Protein AF-A0A5S4H6B5-F1 (afdb_monomer_lite)

pLDDT: mean 72.23, std 18.16, range [42.28, 93.25]

Sequence (179 aa):
MDLKDSEAVQGDQRGVAVPMTSQLRGGPACQEFVREIKDLYIGCGSPPSSSVNKIAPRLGEIYPLAHGRSTLPTSVSRSMLSQVVNGERLPSAHMLTVIVLSLERCGRENESLSPDQGPQDLAHWQRLLRRAKAEAASPARQRPAPDPQAQSATSDTVPADWDQTAASRGSTPPDSTAP

Structure (mmCIF, N/CA/C/O backbone):
data_AF-A0A5S4H6B5-F1
#
_entry.id   AF-A0A5S4H6B5-F1
#
loop_
_atom_site.group_PDB
_atom_site.id
_atom_site.type_symbol
_atom_site.label_atom_id
_atom_site.label_alt_id
_atom_site.label_comp_id
_atom_site.label_asym_id
_atom_site.label_entity_id
_atom_site.label_seq_id
_atom_site.pdbx_PDB_ins_code
_atom_site.Cartn_x
_atom_site.Cartn_y
_atom_site.Cartn_z
_atom_site.occupancy
_atom_site.B_iso_or_equiv
_atom_site.auth_seq_id
_atom_site.auth_comp_id
_atom_site.auth_asym_id
_atom_site.auth_atom_id
_atom_site.pdbx_PDB_model_num
ATOM 1 N N . MET A 1 1 ? 61.227 0.182 41.935 1.00 54.47 1 MET A N 1
ATOM 2 C CA . MET A 1 1 ? 61.573 -0.748 40.843 1.00 54.47 1 MET A CA 1
ATOM 3 C C . MET A 1 1 ? 60.556 -1.869 40.861 1.00 54.47 1 MET A C 1
ATOM 5 O O . MET A 1 1 ? 60.036 -2.154 41.931 1.00 54.47 1 MET A O 1
ATOM 9 N N . ASP A 1 2 ? 60.291 -2.401 39.673 1.00 51.69 2 ASP A N 1
ATOM 10 C CA . ASP A 1 2 ? 59.322 -3.436 39.297 1.00 51.69 2 ASP A CA 1
ATOM 11 C C . ASP A 1 2 ? 57.943 -2.973 38.809 1.00 51.69 2 ASP A C 1
ATOM 13 O O . ASP A 1 2 ? 56.970 -2.793 39.540 1.00 51.69 2 ASP A O 1
ATOM 17 N N . LEU A 1 3 ? 57.964 -2.793 37.485 1.00 57.31 3 LEU A N 1
ATOM 18 C CA . LEU A 1 3 ? 56.886 -2.812 36.516 1.00 57.31 3 LEU A CA 1
ATOM 19 C C . LEU A 1 3 ? 56.010 -4.057 36.686 1.00 57.31 3 LEU A C 1
ATOM 21 O O . LEU A 1 3 ? 56.515 -5.168 36.863 1.00 57.31 3 LEU A O 1
ATOM 25 N N . LYS A 1 4 ? 54.707 -3.895 36.457 1.00 55.09 4 LYS A N 1
ATOM 26 C CA . LYS A 1 4 ? 53.935 -4.966 35.831 1.00 55.09 4 LYS A CA 1
ATOM 27 C C . LYS A 1 4 ? 52.834 -4.391 34.952 1.00 55.09 4 LYS A C 1
ATOM 29 O O . LYS A 1 4 ? 51.789 -3.957 35.430 1.00 55.09 4 LYS A O 1
ATOM 34 N N . ASP A 1 5 ? 53.149 -4.375 33.664 1.00 52.56 5 ASP A N 1
ATOM 35 C CA . ASP A 1 5 ? 52.254 -4.271 32.522 1.00 52.56 5 ASP A CA 1
ATOM 36 C C . ASP A 1 5 ? 50.920 -4.996 32.745 1.00 52.56 5 ASP A C 1
ATOM 38 O O . ASP A 1 5 ? 50.874 -6.193 33.031 1.00 52.56 5 ASP A O 1
ATOM 42 N N . SER A 1 6 ? 49.825 -4.259 32.570 1.00 62.88 6 SER A N 1
ATOM 43 C CA . SER A 1 6 ? 48.499 -4.811 32.291 1.00 62.88 6 SER A CA 1
ATOM 44 C C . SER A 1 6 ? 48.095 -4.345 30.901 1.00 62.88 6 SER A C 1
ATOM 46 O O . SER A 1 6 ? 47.354 -3.378 30.732 1.00 62.88 6 SER A O 1
ATOM 48 N N . GLU A 1 7 ? 48.659 -5.024 29.907 1.00 51.34 7 GLU A N 1
ATOM 49 C CA . GLU A 1 7 ? 48.158 -5.020 28.540 1.00 51.34 7 GLU A CA 1
ATOM 50 C C . GLU A 1 7 ? 46.965 -5.973 28.380 1.00 51.34 7 GLU A C 1
ATOM 52 O O . GLU A 1 7 ? 46.825 -6.969 29.089 1.00 51.34 7 GLU A O 1
ATOM 57 N N . ALA A 1 8 ? 46.185 -5.668 27.341 1.00 51.16 8 ALA A N 1
ATOM 58 C CA . ALA A 1 8 ? 45.233 -6.519 26.636 1.00 51.16 8 ALA A CA 1
ATOM 59 C C . ALA A 1 8 ? 43.855 -6.747 27.280 1.00 51.16 8 ALA A C 1
ATOM 61 O O . ALA A 1 8 ? 43.622 -7.729 27.971 1.00 51.16 8 ALA A O 1
ATOM 62 N N . VAL A 1 9 ? 42.879 -5.943 26.842 1.00 50.47 9 VAL A N 1
ATOM 63 C CA . VAL A 1 9 ? 41.747 -6.482 26.064 1.00 50.47 9 VAL A CA 1
ATOM 64 C C . VAL A 1 9 ? 41.449 -5.497 24.935 1.00 50.47 9 VAL A C 1
ATOM 66 O O . VAL A 1 9 ? 40.750 -4.498 25.095 1.00 50.47 9 VAL A O 1
ATOM 69 N N . GLN A 1 10 ? 42.020 -5.792 23.771 1.00 48.25 10 GLN A N 1
ATOM 70 C CA . GLN A 1 10 ? 41.640 -5.190 22.505 1.00 48.25 10 GLN A CA 1
ATOM 71 C C . GLN A 1 10 ? 40.318 -5.831 22.084 1.00 48.25 10 GLN A C 1
ATOM 73 O O . GLN A 1 10 ? 40.278 -6.956 21.590 1.00 48.25 10 GLN A O 1
ATOM 78 N N . GLY A 1 11 ? 39.218 -5.135 22.368 1.00 48.62 11 GLY A N 1
ATOM 79 C CA . GLY A 1 11 ? 37.898 -5.504 21.880 1.00 48.62 11 GLY A CA 1
ATOM 80 C C . GLY A 1 11 ? 37.870 -5.367 20.364 1.00 48.62 11 GLY A C 1
ATOM 81 O O . GLY A 1 11 ? 37.741 -4.262 19.841 1.00 48.62 11 GLY A O 1
ATOM 82 N N . ASP A 1 12 ? 38.011 -6.500 19.681 1.00 46.81 12 ASP A N 1
ATOM 83 C CA . ASP A 1 12 ? 37.742 -6.693 18.260 1.00 46.81 12 ASP A CA 1
ATOM 84 C C . ASP A 1 12 ? 36.274 -6.330 17.982 1.00 46.81 12 ASP A C 1
ATOM 86 O O . ASP A 1 12 ? 35.374 -7.168 17.981 1.00 46.81 12 ASP A O 1
ATOM 90 N N . GLN A 1 13 ? 36.002 -5.039 17.786 1.00 48.69 13 GLN A N 1
ATOM 91 C CA . GLN A 1 13 ? 34.762 -4.588 17.175 1.00 48.69 13 GLN A CA 1
ATOM 92 C C . GLN A 1 13 ? 34.879 -4.830 15.675 1.00 48.69 13 GLN A C 1
ATOM 94 O O . GLN A 1 13 ? 35.041 -3.908 14.875 1.00 48.69 13 GLN A O 1
ATOM 99 N N . ARG A 1 14 ? 34.774 -6.107 15.294 1.00 46.38 14 ARG A N 1
ATOM 100 C CA . ARG A 1 14 ? 34.300 -6.510 13.976 1.00 46.38 14 ARG A CA 1
ATOM 101 C C . ARG A 1 14 ? 32.923 -5.890 13.781 1.00 46.38 14 ARG A C 1
ATOM 103 O O . ARG A 1 14 ? 31.894 -6.474 14.113 1.00 46.38 14 ARG A O 1
ATOM 110 N N . GLY A 1 15 ? 32.927 -4.673 13.247 1.00 44.28 15 GLY A N 1
ATOM 111 C CA . GLY A 1 15 ? 31.781 -4.071 12.601 1.00 44.28 15 GLY A CA 1
ATOM 112 C C . GLY A 1 15 ? 31.338 -5.025 11.505 1.00 44.28 15 GLY A C 1
ATOM 113 O O . GLY A 1 15 ? 31.879 -5.022 10.402 1.00 44.28 15 GLY A O 1
ATOM 114 N N . VAL A 1 16 ? 30.378 -5.884 11.835 1.00 49.88 16 VAL A N 1
ATOM 115 C CA . VAL A 1 16 ? 29.526 -6.543 10.858 1.00 49.88 16 VAL A CA 1
ATOM 116 C C . VAL A 1 16 ? 28.906 -5.419 10.048 1.00 49.88 16 VAL A C 1
ATOM 118 O O . VAL A 1 16 ? 28.003 -4.723 10.509 1.00 49.88 16 VAL A O 1
ATOM 121 N N . ALA A 1 17 ? 29.465 -5.197 8.861 1.00 45.38 17 ALA A N 1
ATOM 122 C CA . ALA A 1 17 ? 28.869 -4.370 7.839 1.00 45.38 17 ALA A CA 1
ATOM 123 C C . ALA A 1 17 ? 27.497 -4.976 7.541 1.00 45.38 17 ALA A C 1
ATOM 125 O O . ALA A 1 17 ? 27.366 -5.933 6.781 1.00 45.38 17 ALA A O 1
ATOM 126 N N . VAL A 1 18 ? 26.469 -4.455 8.205 1.00 49.88 18 VAL A N 1
ATOM 127 C CA . VAL A 1 18 ? 25.091 -4.673 7.796 1.00 49.88 18 VAL A CA 1
ATOM 128 C C . VAL A 1 18 ? 25.017 -4.088 6.387 1.00 49.88 18 VAL A C 1
ATOM 130 O O . VAL A 1 18 ? 25.316 -2.899 6.239 1.00 49.88 18 VAL A O 1
ATOM 133 N N . PRO A 1 19 ? 24.676 -4.861 5.340 1.00 46.31 19 PRO A N 1
ATOM 134 C CA . PRO A 1 19 ? 24.436 -4.291 4.025 1.00 46.31 19 PRO A CA 1
ATOM 135 C C . PRO A 1 19 ? 23.191 -3.404 4.124 1.00 46.31 19 PRO A C 1
ATOM 137 O O . PRO A 1 19 ? 22.052 -3.847 3.977 1.00 46.31 19 PRO A O 1
ATOM 140 N N . MET A 1 20 ? 23.415 -2.134 4.454 1.00 43.97 20 MET A N 1
ATOM 141 C CA . MET A 1 20 ? 22.405 -1.096 4.442 1.00 43.97 20 MET A CA 1
ATOM 142 C C . MET A 1 20 ? 22.005 -0.869 2.989 1.00 43.97 20 MET A C 1
ATOM 144 O O . MET A 1 20 ? 22.831 -0.543 2.139 1.00 43.97 20 MET A O 1
ATOM 148 N N . THR A 1 21 ? 20.709 -1.019 2.735 1.00 48.53 21 THR A N 1
ATOM 149 C CA . THR A 1 21 ? 20.019 -0.705 1.480 1.00 48.53 21 THR A CA 1
ATOM 150 C C . THR A 1 21 ? 20.253 -1.691 0.332 1.00 48.53 21 THR A C 1
ATOM 152 O O . THR A 1 21 ? 20.680 -1.344 -0.766 1.00 48.53 21 THR A O 1
ATOM 155 N N . SER A 1 22 ? 19.771 -2.925 0.520 1.00 43.69 22 SER A N 1
ATOM 156 C CA . SER A 1 22 ? 19.024 -3.550 -0.579 1.00 43.69 22 SER A CA 1
ATOM 157 C C . SER A 1 22 ? 17.792 -2.685 -0.843 1.00 43.69 22 SER A C 1
ATOM 159 O O . SER A 1 22 ? 16.704 -2.977 -0.354 1.00 43.69 22 SER A O 1
ATOM 161 N N . GLN A 1 23 ? 17.959 -1.588 -1.593 1.00 51.00 23 GLN A N 1
ATOM 162 C CA . GLN A 1 23 ? 16.834 -1.084 -2.368 1.00 51.00 23 GLN A CA 1
ATOM 163 C C . GLN A 1 23 ? 16.270 -2.301 -3.096 1.00 51.00 23 GLN A C 1
ATOM 165 O O . GLN A 1 23 ? 17.049 -3.120 -3.600 1.00 51.00 23 GLN A O 1
ATOM 170 N N . LEU A 1 24 ? 14.947 -2.447 -3.152 1.00 55.00 24 LEU A N 1
ATOM 171 C CA . LEU A 1 24 ? 14.357 -3.271 -4.192 1.00 55.00 24 LEU A CA 1
ATOM 172 C C . LEU A 1 24 ? 14.854 -2.651 -5.499 1.00 55.00 24 LEU A C 1
ATOM 174 O O . LEU A 1 24 ? 14.238 -1.742 -6.047 1.00 55.00 24 LEU A O 1
ATOM 178 N N . ARG A 1 25 ? 15.999 -3.129 -6.001 1.00 55.44 25 ARG A N 1
ATOM 179 C CA . ARG A 1 25 ? 16.487 -2.933 -7.363 1.00 55.44 25 ARG A CA 1
ATOM 180 C C . ARG A 1 25 ? 15.576 -3.793 -8.228 1.00 55.44 25 ARG A C 1
ATOM 182 O O . ARG A 1 25 ? 15.958 -4.812 -8.791 1.00 55.44 25 ARG A O 1
ATOM 189 N N . GLY A 1 26 ? 14.299 -3.465 -8.123 1.00 62.25 26 GLY A N 1
ATOM 190 C CA . GLY A 1 26 ? 13.191 -4.269 -8.533 1.00 62.25 26 GLY A CA 1
ATOM 191 C C . GLY A 1 26 ? 13.151 -4.217 -10.037 1.00 62.25 26 GLY A C 1
ATOM 192 O O . GLY A 1 26 ? 13.429 -3.175 -10.643 1.00 62.25 26 GLY A O 1
ATOM 193 N N . GLY A 1 27 ? 12.834 -5.355 -10.635 1.00 79.00 27 GLY A N 1
ATOM 194 C CA . GLY A 1 27 ? 12.529 -5.380 -12.047 1.00 79.00 27 GLY A CA 1
ATOM 195 C C . GLY A 1 27 ? 11.324 -4.484 -12.378 1.00 79.00 27 GLY A C 1
ATOM 196 O O . GLY A 1 27 ? 10.743 -3.827 -11.502 1.00 79.00 27 GLY A O 1
ATOM 197 N N . PRO A 1 28 ? 10.958 -4.415 -13.662 1.00 86.88 28 PRO A N 1
ATOM 198 C CA . PRO A 1 28 ? 9.883 -3.554 -14.142 1.00 86.88 28 PRO A CA 1
ATOM 199 C C . PRO A 1 28 ? 8.564 -3.696 -13.364 1.00 86.88 28 PRO A C 1
ATOM 201 O O . PRO A 1 28 ? 7.880 -2.694 -13.183 1.00 86.88 28 PRO A O 1
ATOM 204 N N . ALA A 1 29 ? 8.213 -4.882 -12.854 1.00 87.56 29 ALA A N 1
ATOM 205 C CA . ALA A 1 29 ? 6.969 -5.075 -12.108 1.00 87.56 29 ALA A CA 1
ATOM 206 C C . ALA A 1 29 ? 7.020 -4.478 -10.694 1.00 87.56 29 ALA A C 1
ATOM 208 O O . ALA A 1 29 ? 6.024 -3.948 -10.204 1.00 87.56 29 ALA A O 1
ATOM 209 N N . CYS A 1 30 ? 8.175 -4.537 -10.028 1.00 87.81 30 CYS A N 1
ATOM 210 C CA . CYS A 1 30 ? 8.362 -3.841 -8.754 1.00 87.81 30 CYS A CA 1
ATOM 211 C C . CYS A 1 30 ? 8.293 -2.322 -8.939 1.00 87.81 30 CYS A C 1
ATOM 213 O O . CYS A 1 30 ? 7.660 -1.644 -8.137 1.00 87.81 30 CYS A O 1
ATOM 215 N N . GLN A 1 31 ? 8.908 -1.789 -9.998 1.00 89.25 31 GLN A N 1
ATOM 216 C CA . GLN A 1 31 ? 8.866 -0.352 -10.289 1.00 89.25 31 GLN A CA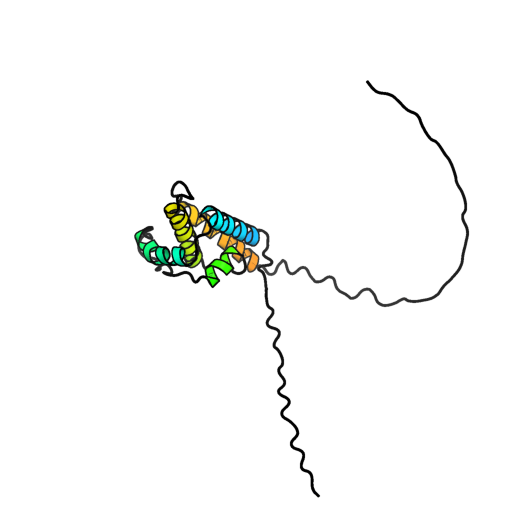 1
ATOM 217 C C . GLN A 1 31 ? 7.449 0.120 -10.623 1.00 89.25 31 GLN A C 1
ATOM 219 O O . GLN A 1 31 ? 7.028 1.164 -10.136 1.00 89.25 31 GLN A O 1
ATOM 224 N N . GLU A 1 32 ? 6.702 -0.669 -11.398 1.00 91.81 32 GLU A N 1
ATOM 225 C CA . GLU A 1 32 ? 5.288 -0.426 -11.696 1.00 91.81 32 GLU A CA 1
ATOM 226 C C . GLU A 1 32 ? 4.451 -0.364 -10.412 1.00 91.81 32 GLU A C 1
ATOM 228 O O . GLU A 1 32 ? 3.765 0.628 -10.184 1.00 91.81 32 GLU A O 1
ATOM 233 N N . PHE A 1 33 ? 4.585 -1.360 -9.527 1.00 92.38 33 PHE A N 1
ATOM 234 C CA . PHE A 1 33 ? 3.891 -1.374 -8.236 1.00 92.38 33 PHE A CA 1
ATOM 235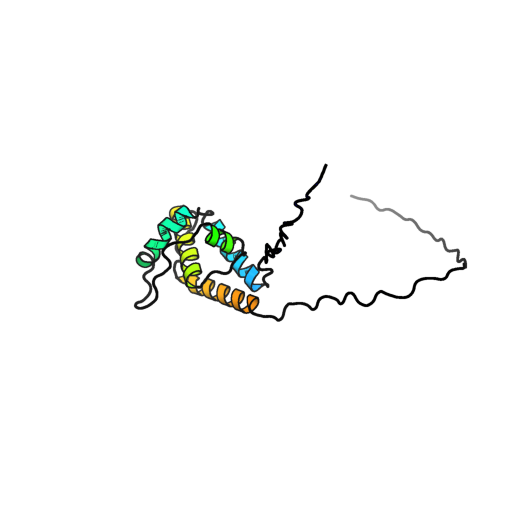 C C . PHE A 1 33 ? 4.220 -0.142 -7.379 1.00 92.38 33 PHE A C 1
ATOM 237 O O . PHE A 1 33 ? 3.315 0.488 -6.834 1.00 92.38 33 PHE A O 1
ATOM 244 N N . VAL A 1 34 ? 5.506 0.205 -7.259 1.00 92.44 34 VAL A N 1
ATOM 245 C CA . VAL A 1 34 ? 5.965 1.340 -6.440 1.00 92.44 34 VAL A CA 1
ATOM 246 C C . VAL A 1 34 ? 5.479 2.667 -7.011 1.00 92.44 34 VAL A C 1
ATOM 248 O O . VAL A 1 34 ? 5.056 3.540 -6.256 1.00 92.44 34 VAL A O 1
ATOM 251 N N . ARG A 1 35 ? 5.508 2.822 -8.337 1.00 93.19 35 ARG A N 1
ATOM 252 C CA . ARG A 1 35 ? 4.975 4.008 -9.004 1.00 93.19 35 ARG A CA 1
ATOM 253 C C . ARG A 1 35 ? 3.488 4.156 -8.709 1.00 93.19 35 ARG A C 1
ATOM 255 O O . ARG A 1 35 ? 3.093 5.183 -8.178 1.00 93.19 35 ARG A O 1
ATOM 262 N N . GLU A 1 36 ? 2.692 3.118 -8.962 1.00 93.25 36 GLU A N 1
ATOM 263 C CA . GLU A 1 36 ? 1.244 3.206 -8.766 1.00 93.25 36 GLU A CA 1
ATOM 264 C C . GLU A 1 36 ? 0.872 3.485 -7.308 1.00 93.25 36 GLU A C 1
ATOM 266 O O . GLU A 1 36 ? 0.046 4.355 -7.044 1.00 93.25 36 GLU A O 1
ATOM 271 N N . ILE A 1 37 ? 1.495 2.810 -6.332 1.00 92.19 37 ILE A N 1
ATOM 272 C CA . ILE A 1 37 ? 1.160 3.051 -4.919 1.00 92.19 37 ILE A CA 1
ATOM 273 C C . ILE A 1 37 ? 1.576 4.449 -4.452 1.00 92.19 37 ILE A C 1
ATOM 275 O O . ILE A 1 37 ? 0.917 5.038 -3.593 1.00 92.19 37 ILE A O 1
ATOM 279 N N . LYS A 1 38 ? 2.653 4.995 -5.022 1.00 92.81 38 LYS A N 1
ATOM 280 C CA . LYS A 1 38 ? 3.090 6.364 -4.761 1.00 92.81 38 LYS A CA 1
ATOM 281 C C . LYS A 1 38 ? 2.146 7.379 -5.399 1.00 92.81 38 LYS A C 1
ATOM 283 O O . LYS A 1 38 ? 1.805 8.358 -4.740 1.00 92.81 38 LYS A O 1
ATOM 288 N N . ASP A 1 39 ? 1.690 7.125 -6.621 1.00 91.12 39 ASP A N 1
ATOM 289 C CA . ASP A 1 39 ? 0.709 7.963 -7.311 1.00 91.12 39 ASP A CA 1
ATOM 290 C C . ASP A 1 39 ? -0.616 7.986 -6.541 1.00 91.12 39 ASP A C 1
ATOM 292 O O . ASP A 1 39 ? -1.156 9.063 -6.297 1.00 91.12 39 ASP A O 1
ATOM 296 N N . LEU A 1 40 ? -1.078 6.830 -6.046 1.00 90.38 40 LEU A N 1
ATOM 297 C CA . LEU A 1 40 ? -2.229 6.752 -5.144 1.00 90.38 40 LEU A CA 1
ATOM 298 C C . LEU A 1 40 ? -1.994 7.586 -3.877 1.00 90.38 40 LEU A C 1
ATOM 300 O O . LEU A 1 40 ? -2.817 8.425 -3.528 1.00 90.38 40 LEU A O 1
ATOM 304 N N . TYR A 1 41 ? -0.863 7.390 -3.193 1.00 91.00 41 TYR A N 1
ATOM 305 C CA . TYR A 1 41 ? -0.544 8.123 -1.964 1.00 91.00 41 TYR A CA 1
ATOM 306 C C . TYR A 1 41 ? -0.560 9.646 -2.169 1.00 91.00 41 TYR A C 1
ATOM 308 O O . TYR A 1 41 ? -1.124 10.372 -1.348 1.00 91.00 41 TYR A O 1
ATOM 316 N N . ILE A 1 42 ? 0.023 10.127 -3.271 1.00 90.56 42 ILE A N 1
ATOM 317 C CA . ILE A 1 42 ? 0.042 11.548 -3.631 1.00 90.56 42 ILE A CA 1
ATOM 318 C C . ILE A 1 42 ? -1.363 12.033 -4.000 1.00 90.56 42 ILE A C 1
ATOM 320 O O . ILE A 1 42 ? -1.784 13.070 -3.490 1.00 90.56 42 ILE A O 1
ATOM 324 N N . GLY A 1 43 ? -2.104 11.275 -4.813 1.00 87.00 43 GLY A N 1
ATOM 325 C CA . GLY A 1 43 ? -3.482 11.586 -5.206 1.00 87.00 43 GLY A CA 1
ATOM 326 C C . GLY A 1 43 ? -4.440 11.685 -4.016 1.00 87.00 43 GLY A C 1
ATOM 327 O O . GLY A 1 43 ? -5.326 12.531 -3.997 1.00 87.00 43 GLY A O 1
ATOM 328 N N . CYS A 1 44 ? -4.202 10.909 -2.958 1.00 87.38 44 CYS A N 1
ATOM 329 C CA . CYS A 1 44 ? -4.928 10.997 -1.688 1.00 87.38 44 CYS A CA 1
ATOM 330 C C . CYS A 1 44 ? -4.532 12.205 -0.810 1.00 87.38 44 CYS A C 1
ATOM 332 O O . CYS A 1 44 ? -4.958 12.280 0.345 1.00 87.38 44 CYS A O 1
ATOM 334 N N . GLY A 1 45 ? -3.685 13.115 -1.299 1.00 87.75 45 GLY A N 1
ATOM 335 C CA . GLY A 1 45 ? -3.196 14.272 -0.544 1.00 87.75 45 GLY A CA 1
ATOM 336 C C . GLY A 1 45 ? -2.030 13.958 0.398 1.00 87.75 45 GLY A C 1
ATOM 337 O O . GLY A 1 45 ? -1.785 14.709 1.338 1.00 87.75 45 GLY A O 1
ATOM 338 N N . SER A 1 46 ? -1.303 12.856 0.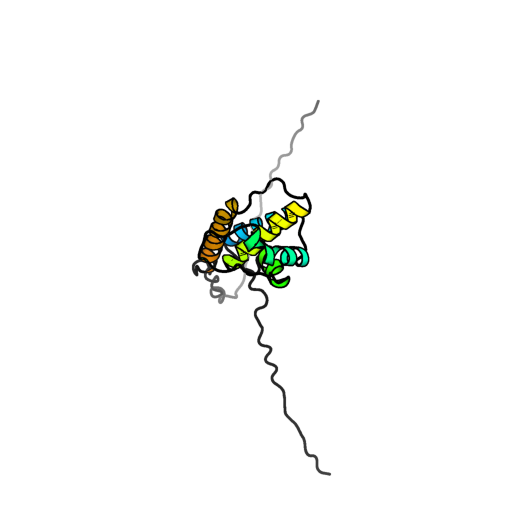173 1.00 89.94 46 SER A N 1
ATOM 339 C CA . SER A 1 46 ? -0.173 12.419 1.012 1.00 89.94 46 SER A CA 1
ATOM 340 C C . SER A 1 46 ? -0.524 12.327 2.507 1.00 89.94 46 SER A C 1
ATOM 342 O O . SER A 1 46 ? 0.103 12.992 3.341 1.00 89.94 46 SER A O 1
ATOM 344 N N . PRO A 1 47 ? -1.540 11.527 2.877 1.00 87.38 47 PRO A N 1
ATOM 345 C CA . PRO A 1 47 ? -2.081 11.537 4.227 1.00 87.38 47 PRO A CA 1
ATOM 346 C C . PRO A 1 47 ? -1.042 11.075 5.262 1.00 87.38 47 PRO A C 1
ATOM 348 O O . PRO A 1 47 ? -0.333 10.087 5.042 1.00 87.38 47 PRO A O 1
ATOM 351 N N . PRO A 1 48 ? -0.968 11.725 6.439 1.00 88.94 48 PRO A N 1
ATOM 352 C CA . PRO A 1 48 ? -0.039 11.315 7.478 1.00 88.94 48 PRO A CA 1
ATOM 353 C C . PRO A 1 48 ? -0.416 9.930 8.018 1.00 88.94 48 PRO A C 1
ATOM 355 O O . PRO A 1 48 ? -1.588 9.549 8.079 1.00 88.94 48 PRO A O 1
ATOM 358 N N . SER A 1 49 ? 0.580 9.188 8.508 1.00 88.38 49 SER A N 1
ATOM 359 C CA . SER A 1 49 ? 0.370 7.847 9.075 1.00 88.38 49 SER A CA 1
ATOM 360 C C . SER A 1 49 ? -0.646 7.823 10.224 1.00 88.38 49 SER A C 1
ATOM 362 O O . SER A 1 49 ? -1.264 6.794 10.482 1.00 88.38 49 SER A O 1
ATOM 364 N N . SER A 1 50 ? -0.823 8.938 10.937 1.00 90.06 50 SER A N 1
ATOM 365 C CA . SER A 1 50 ? -1.842 9.081 11.979 1.00 90.06 50 SER A CA 1
ATOM 366 C C . SER A 1 50 ? -3.264 8.993 11.418 1.00 90.06 50 SER A C 1
ATOM 368 O O . SER A 1 50 ? -4.097 8.328 12.025 1.00 90.06 50 SER A O 1
ATOM 370 N N . SER A 1 51 ? -3.543 9.594 10.259 1.00 88.31 51 SER A N 1
ATOM 371 C CA . SER A 1 51 ? -4.852 9.509 9.597 1.00 88.31 51 SER A CA 1
ATOM 372 C C . SER A 1 51 ? -5.135 8.092 9.103 1.00 88.31 51 SER A C 1
ATOM 374 O O . SER A 1 51 ? -6.201 7.547 9.375 1.00 88.31 51 SER A O 1
ATOM 376 N N . VAL A 1 52 ? -4.133 7.441 8.504 1.00 88.00 52 VAL A N 1
ATOM 377 C CA . VAL A 1 52 ? -4.222 6.031 8.085 1.00 88.00 52 VAL A CA 1
ATOM 378 C C . VAL A 1 52 ? -4.566 5.120 9.273 1.00 88.00 52 VAL A C 1
ATOM 380 O O . VAL A 1 52 ? -5.467 4.293 9.176 1.00 88.00 52 VAL A O 1
ATOM 383 N N . ASN A 1 53 ? -3.921 5.312 10.430 1.00 89.56 53 ASN A N 1
ATOM 384 C CA . ASN A 1 53 ? -4.206 4.520 11.635 1.00 89.56 53 ASN A CA 1
ATOM 385 C C . ASN A 1 53 ? -5.576 4.799 12.267 1.00 89.56 53 ASN A C 1
ATOM 387 O O . ASN A 1 53 ? -6.083 3.943 12.984 1.00 89.56 53 ASN A O 1
ATOM 391 N N . LYS A 1 54 ? -6.191 5.961 12.019 1.00 89.69 54 LYS A N 1
ATOM 392 C CA . LYS A 1 54 ? -7.569 6.228 12.464 1.00 89.69 54 LYS A CA 1
ATOM 393 C C . LYS A 1 54 ? -8.596 5.452 11.637 1.00 89.69 54 LYS A C 1
ATOM 395 O O . LYS A 1 54 ? -9.649 5.091 12.158 1.00 89.69 54 LYS A O 1
ATOM 400 N N . ILE A 1 55 ? -8.296 5.199 10.364 1.00 88.25 55 ILE A N 1
ATOM 401 C CA . ILE A 1 55 ? -9.201 4.516 9.432 1.00 88.25 55 ILE A CA 1
ATOM 402 C C . ILE A 1 55 ? -9.013 2.999 9.465 1.00 88.25 55 ILE A C 1
ATOM 404 O O . ILE A 1 55 ? -10.009 2.278 9.478 1.00 88.25 55 ILE A O 1
ATOM 408 N N . ALA A 1 56 ? -7.770 2.515 9.542 1.00 87.19 56 ALA A N 1
ATOM 409 C CA . ALA A 1 56 ? -7.426 1.092 9.544 1.00 87.19 56 ALA A CA 1
ATOM 410 C C . ALA A 1 56 ? -8.321 0.195 10.436 1.00 87.19 56 ALA A C 1
ATOM 412 O O . ALA A 1 56 ? -8.804 -0.820 9.928 1.00 87.19 56 ALA A O 1
ATOM 413 N N . PRO A 1 57 ? -8.631 0.535 11.708 1.00 87.06 57 PRO A N 1
ATOM 414 C CA . PRO A 1 57 ? -9.478 -0.317 12.548 1.00 87.06 57 PRO A CA 1
ATOM 415 C C . PRO A 1 57 ? -10.946 -0.355 12.098 1.00 87.06 57 PRO A C 1
ATOM 417 O O . PRO A 1 57 ? -11.645 -1.321 12.382 1.00 87.06 57 PRO A O 1
ATOM 420 N N . ARG A 1 58 ? -11.412 0.668 11.374 1.00 87.12 58 ARG A N 1
ATOM 421 C CA . ARG A 1 58 ? -12.799 0.805 10.905 1.00 87.12 58 ARG A CA 1
ATOM 422 C C . ARG A 1 58 ? -13.025 0.161 9.540 1.00 87.12 58 ARG A C 1
ATOM 424 O O . ARG A 1 58 ? -14.163 0.040 9.101 1.00 87.12 58 ARG A O 1
ATOM 431 N N . LEU A 1 59 ? -11.963 -0.267 8.853 1.00 84.31 59 LEU A N 1
ATOM 432 C CA . LEU A 1 59 ? -12.068 -0.823 7.502 1.00 84.31 59 LEU A CA 1
ATOM 433 C C . LEU A 1 59 ? -12.974 -2.053 7.425 1.00 84.31 59 LEU A C 1
ATOM 435 O O . LEU A 1 59 ? -13.671 -2.206 6.432 1.00 84.31 59 LEU A O 1
ATOM 439 N N . GLY A 1 60 ? -12.995 -2.899 8.459 1.00 77.75 60 GLY A N 1
ATOM 440 C CA . GLY A 1 60 ? -13.877 -4.071 8.493 1.00 77.75 60 GLY A CA 1
ATOM 441 C C . GLY A 1 60 ? -15.367 -3.721 8.582 1.00 77.75 60 GLY A C 1
ATOM 442 O O . GLY A 1 60 ? -16.197 -4.495 8.118 1.00 77.75 60 GLY A O 1
ATOM 443 N N . GLU A 1 61 ? -15.698 -2.553 9.137 1.00 81.75 61 GLU A N 1
ATOM 444 C CA . GLU A 1 61 ? -17.067 -2.026 9.193 1.00 81.75 61 GLU A CA 1
ATOM 445 C C . GLU A 1 61 ? -17.442 -1.317 7.885 1.00 81.75 61 GLU A C 1
ATOM 447 O O . GLU A 1 61 ? -18.565 -1.443 7.406 1.00 81.75 61 GLU A O 1
ATOM 452 N N . ILE A 1 62 ? -16.493 -0.575 7.300 1.00 79.81 62 ILE A N 1
ATOM 453 C CA . ILE A 1 62 ? -16.699 0.214 6.074 1.00 79.81 62 ILE A CA 1
ATOM 454 C C . ILE A 1 62 ? -16.762 -0.694 4.837 1.00 79.81 62 ILE A C 1
ATOM 456 O O . ILE A 1 62 ? -17.570 -0.466 3.940 1.00 79.81 62 ILE A O 1
ATOM 460 N N . TYR A 1 63 ? -15.922 -1.727 4.799 1.00 76.94 63 TYR A N 1
ATOM 461 C CA . TYR A 1 63 ? -15.816 -2.690 3.709 1.00 76.94 63 TYR A CA 1
ATOM 462 C C . TYR A 1 63 ? -15.996 -4.104 4.269 1.00 76.94 63 TYR A C 1
ATOM 464 O O . TYR A 1 63 ? -15.007 -4.809 4.502 1.00 76.94 63 TYR A O 1
ATOM 472 N N . PRO A 1 64 ? -17.248 -4.529 4.518 1.00 70.38 64 PRO A N 1
ATOM 473 C CA . PRO A 1 64 ? -17.515 -5.837 5.092 1.00 70.38 64 PRO A CA 1
ATOM 474 C C . PRO A 1 64 ? -16.991 -6.924 4.153 1.00 70.38 64 PRO A C 1
ATOM 476 O O . PRO A 1 64 ? -17.472 -7.107 3.033 1.00 70.38 64 PRO A O 1
ATOM 479 N N . LEU A 1 65 ? -15.973 -7.652 4.611 1.00 67.19 65 LEU A N 1
ATOM 480 C CA . LEU A 1 65 ? -15.461 -8.815 3.900 1.00 67.19 65 LEU A CA 1
ATOM 481 C C . LEU A 1 65 ? -16.560 -9.884 3.879 1.00 67.19 65 LEU A C 1
ATOM 483 O O . LEU A 1 65 ? -17.126 -10.227 4.921 1.00 67.19 65 LEU A O 1
ATOM 487 N N . ALA A 1 66 ? -16.873 -10.409 2.692 1.00 59.78 66 ALA A N 1
ATOM 488 C CA . ALA A 1 66 ? -17.827 -11.505 2.553 1.00 59.78 66 ALA A CA 1
ATOM 489 C C . ALA A 1 66 ? -17.433 -12.670 3.485 1.00 59.78 66 ALA A C 1
ATOM 491 O O . ALA A 1 66 ? -16.250 -12.984 3.642 1.00 59.78 66 ALA A O 1
ATOM 492 N N . HIS A 1 67 ? -18.440 -13.242 4.147 1.00 44.50 67 HIS A N 1
ATOM 493 C CA . HIS A 1 67 ? -18.327 -14.009 5.388 1.00 44.50 67 HIS A CA 1
ATOM 494 C C . HIS A 1 67 ? -17.200 -15.061 5.400 1.00 44.50 67 HIS A C 1
ATOM 496 O O . HIS A 1 67 ? -17.070 -15.870 4.483 1.00 44.50 67 HIS A O 1
ATOM 502 N N . GLY A 1 68 ? -16.431 -15.089 6.499 1.00 53.41 68 GLY A N 1
ATOM 503 C CA . GLY A 1 68 ? -15.582 -16.229 6.871 1.00 53.41 68 GLY A CA 1
ATOM 504 C C . GLY A 1 68 ? -14.072 -16.097 6.642 1.00 53.41 68 GLY A C 1
ATOM 505 O O . GLY A 1 68 ? -13.380 -17.112 6.710 1.00 53.41 68 GLY A O 1
ATOM 506 N N . ARG A 1 69 ? -13.517 -14.904 6.384 1.00 57.03 69 ARG A N 1
ATOM 507 C CA . ARG A 1 69 ? -12.059 -14.734 6.204 1.00 57.03 69 ARG A CA 1
ATOM 508 C C . ARG A 1 69 ? -11.437 -13.637 7.066 1.00 57.03 69 ARG A C 1
ATOM 510 O O . ARG A 1 69 ? -12.093 -12.666 7.417 1.00 57.03 69 ARG A O 1
ATOM 517 N N . SER A 1 70 ? -10.163 -13.895 7.388 1.00 60.91 70 SER A N 1
ATOM 518 C CA . SER A 1 70 ? -9.209 -13.171 8.234 1.00 60.91 70 SER A CA 1
ATOM 519 C C . SER A 1 70 ? -9.532 -11.715 8.541 1.00 60.91 70 SER A C 1
ATOM 521 O O . SER A 1 70 ? -9.748 -10.899 7.648 1.00 60.91 70 SER A O 1
ATOM 523 N N . THR A 1 71 ? -9.422 -11.386 9.826 1.00 72.06 71 THR A N 1
ATOM 524 C CA . THR A 1 71 ? -9.368 -10.011 10.307 1.00 72.06 71 THR A CA 1
ATOM 525 C C . THR A 1 71 ? -8.261 -9.246 9.579 1.00 72.06 71 THR A C 1
ATOM 527 O O . THR A 1 71 ? -7.124 -9.713 9.452 1.00 72.06 71 THR A O 1
ATOM 530 N N . LEU A 1 72 ? -8.605 -8.068 9.058 1.00 81.31 72 LEU A N 1
ATOM 531 C CA . LEU A 1 72 ? -7.611 -7.160 8.501 1.00 81.31 72 LEU A CA 1
ATOM 532 C C . LEU A 1 72 ? -6.730 -6.614 9.633 1.00 81.31 72 LEU A C 1
A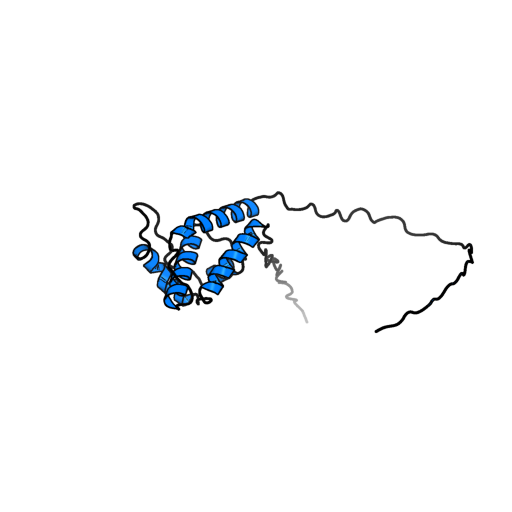TOM 534 O O . LEU A 1 72 ? -7.222 -6.408 10.746 1.00 81.31 72 LEU A O 1
ATOM 538 N N . PRO A 1 73 ? -5.439 -6.351 9.368 1.00 84.31 73 PRO A N 1
ATOM 539 C CA . PRO A 1 73 ? -4.613 -5.586 10.287 1.00 84.31 73 PRO A CA 1
ATOM 540 C C . PRO A 1 73 ? -5.298 -4.267 10.659 1.00 84.31 73 PRO A C 1
ATOM 542 O O . PRO A 1 73 ? -5.724 -3.510 9.792 1.00 84.31 73 PRO A O 1
ATOM 545 N N . THR A 1 74 ? -5.382 -3.982 11.953 1.00 85.94 74 THR A N 1
ATOM 546 C CA . THR A 1 74 ? -6.067 -2.789 12.476 1.00 85.94 74 THR A CA 1
ATOM 547 C C . THR A 1 74 ? -5.162 -1.563 12.558 1.00 85.94 74 THR A C 1
ATOM 549 O O . THR A 1 74 ? -5.613 -0.488 12.938 1.00 85.94 74 THR A O 1
ATOM 552 N N . SER A 1 75 ? -3.878 -1.708 12.229 1.00 87.75 75 SER A N 1
ATOM 553 C CA . SER A 1 75 ? -2.896 -0.628 12.285 1.00 87.75 75 SER A CA 1
ATOM 554 C C . SER A 1 75 ? -1.819 -0.783 11.216 1.00 87.75 75 SER A C 1
ATOM 556 O O . SER A 1 75 ? -1.500 -1.888 10.767 1.00 87.75 75 SER A O 1
ATOM 558 N N . VAL A 1 76 ? -1.244 0.353 10.824 1.00 88.19 76 VAL A N 1
ATOM 559 C CA . VAL A 1 76 ? -0.131 0.455 9.878 1.00 88.19 76 VAL A CA 1
ATOM 560 C C . VAL A 1 76 ? 0.924 1.362 10.496 1.00 88.19 76 VAL A C 1
ATOM 562 O O . VAL A 1 76 ? 0.696 2.553 10.705 1.00 88.19 76 VAL A O 1
ATOM 565 N N . SER A 1 77 ? 2.108 0.828 10.795 1.00 90.62 77 SER A N 1
ATOM 566 C CA . SER A 1 77 ? 3.177 1.663 11.348 1.00 90.62 77 SER A CA 1
ATOM 567 C C . SER A 1 77 ? 3.654 2.698 10.321 1.00 90.62 77 SER A C 1
ATOM 569 O O . SER A 1 77 ? 3.686 2.437 9.117 1.00 90.62 77 SER A O 1
ATOM 571 N N . ARG A 1 78 ? 4.077 3.876 10.797 1.00 91.62 78 ARG A N 1
ATOM 572 C CA . ARG A 1 78 ? 4.637 4.935 9.937 1.00 91.62 78 ARG A CA 1
ATOM 573 C C . ARG A 1 78 ? 5.806 4.429 9.090 1.00 91.62 78 ARG A C 1
ATOM 575 O O . ARG A 1 78 ? 5.882 4.738 7.907 1.00 91.62 78 ARG A O 1
ATOM 582 N N . SER A 1 79 ? 6.693 3.646 9.707 1.00 91.88 79 SER A N 1
ATOM 583 C CA . SER A 1 79 ? 7.842 3.042 9.028 1.00 91.88 79 SER A CA 1
ATOM 584 C C . SER A 1 79 ? 7.394 2.096 7.914 1.00 91.88 79 SER A C 1
ATOM 586 O O . SER A 1 79 ? 7.860 2.232 6.791 1.00 91.88 79 SER A O 1
ATOM 588 N N . MET A 1 80 ? 6.419 1.217 8.176 1.00 91.88 80 MET A N 1
ATOM 589 C CA . MET A 1 80 ? 5.883 0.312 7.155 1.00 91.88 80 MET A CA 1
ATOM 590 C C . MET A 1 80 ? 5.286 1.081 5.974 1.00 91.88 80 MET A C 1
ATOM 592 O O . MET A 1 80 ? 5.600 0.770 4.830 1.00 91.88 80 MET A O 1
ATOM 596 N N . LEU A 1 81 ? 4.454 2.092 6.240 1.00 92.31 81 LEU A N 1
ATOM 597 C CA . LEU A 1 81 ? 3.850 2.905 5.183 1.00 92.31 81 LEU A CA 1
ATOM 598 C C . LEU A 1 81 ? 4.926 3.584 4.323 1.00 92.31 81 LEU A C 1
ATOM 600 O O . LEU A 1 81 ? 4.883 3.489 3.101 1.00 92.31 81 LEU A O 1
ATOM 604 N N . SER A 1 82 ? 5.924 4.196 4.967 1.00 91.56 82 SER A N 1
ATOM 605 C CA . SER A 1 82 ? 7.058 4.834 4.291 1.00 91.56 82 SER A CA 1
ATOM 606 C C . SER A 1 82 ? 7.850 3.840 3.439 1.00 91.56 82 SER A C 1
ATOM 608 O O . SER A 1 82 ? 8.121 4.105 2.272 1.00 91.56 82 SER A O 1
ATOM 610 N N . GLN A 1 83 ? 8.183 2.673 3.995 1.00 92.56 83 GLN A N 1
ATOM 611 C CA . GLN A 1 83 ? 8.923 1.627 3.287 1.00 92.56 83 GLN A CA 1
ATOM 612 C C . GLN A 1 83 ? 8.166 1.120 2.057 1.00 92.56 83 GLN A C 1
ATOM 614 O O . GLN A 1 83 ? 8.773 0.846 1.027 1.00 92.56 83 GLN A O 1
ATOM 619 N N . VAL A 1 84 ? 6.843 0.990 2.147 1.00 91.88 84 VAL A N 1
ATOM 620 C CA . VAL A 1 84 ? 6.015 0.526 1.028 1.00 91.88 84 VAL A CA 1
ATOM 621 C C . VAL A 1 84 ? 5.915 1.591 -0.065 1.00 91.88 84 VAL A C 1
ATOM 623 O O . VAL A 1 84 ? 6.164 1.281 -1.227 1.00 91.88 84 VAL A O 1
ATOM 626 N N . VAL A 1 85 ? 5.611 2.843 0.295 1.00 90.44 85 VAL A N 1
ATOM 627 C CA . VAL A 1 85 ? 5.455 3.952 -0.668 1.00 90.44 85 VAL A CA 1
ATOM 628 C C . VAL A 1 85 ? 6.767 4.280 -1.383 1.00 90.44 85 VAL A C 1
ATOM 630 O O . VAL A 1 85 ? 6.766 4.592 -2.570 1.00 90.44 85 VAL A O 1
ATOM 633 N N . ASN A 1 86 ? 7.900 4.167 -0.687 1.00 89.50 86 ASN A N 1
ATOM 634 C CA . ASN A 1 86 ? 9.218 4.385 -1.285 1.00 89.50 86 ASN A CA 1
ATOM 635 C C . ASN A 1 86 ? 9.771 3.146 -2.000 1.00 89.50 86 ASN A C 1
ATOM 637 O O . ASN A 1 86 ? 10.864 3.203 -2.556 1.00 89.50 86 ASN A O 1
ATOM 641 N N . GLY A 1 87 ? 9.044 2.025 -1.990 1.00 87.69 87 GLY A N 1
ATOM 642 C CA . GLY A 1 87 ? 9.505 0.800 -2.632 1.00 87.69 87 GLY A CA 1
ATOM 643 C C . GLY A 1 87 ? 10.719 0.169 -1.965 1.00 87.69 87 GLY A C 1
ATOM 644 O O . GLY A 1 87 ? 11.479 -0.533 -2.616 1.00 87.69 87 GLY A O 1
ATOM 645 N N . GLU A 1 88 ? 10.914 0.391 -0.670 1.00 88.62 88 GLU A N 1
ATOM 646 C CA . GLU A 1 88 ? 11.920 -0.303 0.138 1.00 88.62 88 GLU A CA 1
ATOM 647 C C . GLU A 1 88 ? 11.425 -1.695 0.557 1.00 88.62 88 GLU A C 1
ATOM 649 O O . GLU A 1 88 ? 12.222 -2.593 0.825 1.00 88.62 88 GLU A O 1
ATOM 654 N N . ARG A 1 89 ? 10.098 -1.896 0.603 1.00 89.81 89 ARG A N 1
ATOM 655 C CA . ARG A 1 89 ? 9.480 -3.157 1.028 1.00 89.81 89 ARG A CA 1
ATOM 656 C C . ARG A 1 89 ? 8.190 -3.476 0.277 1.00 89.81 89 ARG A C 1
ATOM 658 O O . ARG A 1 89 ? 7.293 -2.646 0.184 1.00 89.81 89 ARG A O 1
ATOM 665 N N . LEU A 1 90 ? 8.035 -4.736 -0.142 1.00 90.88 90 LEU A N 1
ATOM 666 C CA . LEU A 1 90 ? 6.752 -5.256 -0.625 1.00 90.88 90 LEU A CA 1
ATOM 667 C C . LEU A 1 90 ? 5.869 -5.714 0.557 1.00 90.88 90 LEU A C 1
ATOM 669 O O . LEU A 1 90 ? 6.306 -6.552 1.356 1.00 90.88 90 LEU A O 1
ATOM 673 N N . PRO A 1 91 ? 4.623 -5.221 0.683 1.00 92.31 91 PRO A N 1
ATOM 674 C CA . PRO A 1 91 ? 3.729 -5.594 1.779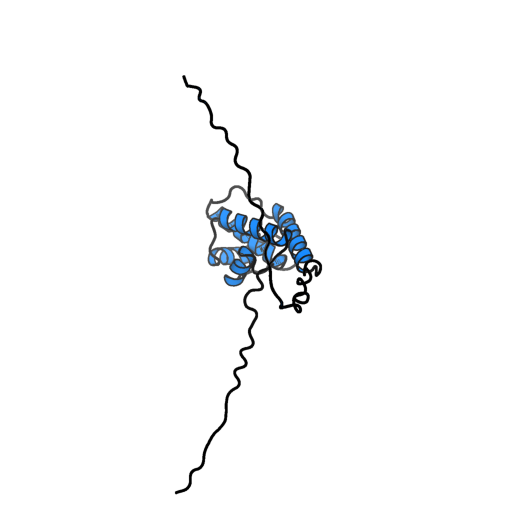 1.00 92.31 91 PRO A CA 1
ATOM 675 C C . PRO A 1 91 ? 3.168 -7.021 1.631 1.00 92.31 91 PRO A C 1
ATOM 677 O O . PRO A 1 91 ? 3.256 -7.670 0.584 1.00 92.31 91 PRO A O 1
ATOM 680 N N . SER A 1 92 ? 2.551 -7.550 2.692 1.00 91.31 92 SER A N 1
ATOM 681 C CA . SER A 1 92 ? 1.663 -8.718 2.571 1.00 91.31 92 SER A CA 1
ATOM 682 C C . SER A 1 92 ? 0.362 -8.323 1.854 1.00 91.31 92 SER A C 1
ATOM 684 O O . SER A 1 92 ? 0.040 -7.142 1.776 1.00 91.31 92 SER A O 1
ATOM 686 N N . ALA A 1 93 ? -0.399 -9.294 1.335 1.00 89.06 93 ALA A N 1
ATOM 687 C CA . ALA A 1 93 ? -1.662 -8.996 0.649 1.00 89.06 93 ALA A CA 1
ATOM 688 C C . ALA A 1 93 ? -2.664 -8.278 1.574 1.00 89.06 93 ALA A C 1
ATOM 690 O O . ALA A 1 93 ? -3.216 -7.254 1.194 1.00 89.06 93 ALA A O 1
ATOM 691 N N . HIS A 1 94 ? -2.816 -8.755 2.814 1.00 89.25 94 HIS A N 1
ATOM 692 C CA . HIS A 1 94 ? -3.676 -8.117 3.816 1.00 89.25 94 HIS A CA 1
ATOM 693 C C . HIS A 1 94 ? -3.211 -6.700 4.169 1.00 89.25 94 HIS A C 1
ATOM 695 O O . HIS A 1 94 ? -4.031 -5.797 4.284 1.00 89.25 94 HIS A O 1
ATOM 701 N N . MET A 1 95 ? -1.897 -6.489 4.309 1.00 91.12 95 MET A N 1
ATOM 702 C CA . MET A 1 95 ? -1.351 -5.163 4.609 1.00 91.12 95 MET A CA 1
ATOM 703 C C . MET A 1 95 ? -1.551 -4.194 3.439 1.00 91.12 95 MET A C 1
ATOM 705 O O . MET A 1 95 ? -1.888 -3.038 3.662 1.00 91.12 95 MET A O 1
ATOM 709 N N . LEU A 1 96 ? -1.400 -4.666 2.197 1.00 91.50 96 LEU A N 1
ATOM 710 C CA . LEU A 1 96 ? -1.686 -3.859 1.013 1.00 91.50 96 LEU A CA 1
ATOM 711 C C . LEU A 1 96 ? -3.151 -3.421 0.977 1.00 91.50 96 LEU A C 1
ATOM 713 O O . LEU A 1 96 ? -3.413 -2.243 0.768 1.00 91.50 96 LEU A O 1
ATOM 717 N N . THR A 1 97 ? -4.085 -4.341 1.240 1.00 89.88 97 THR A N 1
ATOM 718 C CA . THR A 1 97 ? -5.515 -4.017 1.331 1.00 89.88 97 THR A CA 1
ATOM 719 C C . THR A 1 97 ? -5.771 -2.909 2.351 1.00 89.88 97 THR A C 1
ATOM 721 O O . THR A 1 97 ? -6.463 -1.946 2.041 1.00 89.88 97 THR A O 1
ATOM 724 N N . VAL A 1 98 ? -5.184 -3.006 3.549 1.00 90.88 98 VAL A N 1
ATOM 725 C CA . VAL A 1 98 ? -5.349 -1.979 4.591 1.00 90.88 98 VAL A CA 1
ATOM 726 C C . VAL A 1 98 ? -4.789 -0.633 4.142 1.00 90.88 98 VAL A C 1
ATOM 728 O O . VAL A 1 98 ? -5.443 0.386 4.347 1.00 90.88 98 VAL A O 1
ATOM 731 N N . ILE A 1 99 ? -3.605 -0.616 3.525 1.00 91.69 99 ILE A N 1
ATOM 732 C CA . ILE A 1 99 ? -2.976 0.616 3.038 1.00 91.69 99 ILE A CA 1
ATOM 733 C C . ILE A 1 99 ? -3.855 1.274 1.972 1.00 91.69 99 ILE A C 1
ATOM 735 O O . ILE A 1 99 ? -4.246 2.420 2.161 1.00 91.69 99 ILE A O 1
ATOM 739 N N . VAL A 1 100 ? -4.213 0.555 0.905 1.00 91.50 100 VAL A N 1
ATOM 740 C CA . VAL A 1 100 ? -4.996 1.097 -0.219 1.00 91.50 100 VAL A CA 1
ATOM 741 C C . VAL A 1 100 ? -6.332 1.658 0.263 1.00 91.50 100 VAL A C 1
ATOM 743 O O . VAL A 1 100 ? -6.593 2.844 0.076 1.00 91.50 100 VAL A O 1
ATOM 746 N N . LEU A 1 101 ? -7.124 0.859 0.988 1.00 89.69 101 LEU A N 1
ATOM 747 C CA . LEU A 1 101 ? -8.443 1.293 1.458 1.00 89.69 101 LEU A CA 1
ATOM 748 C C . LEU A 1 101 ? -8.359 2.465 2.443 1.00 89.69 101 LEU A C 1
ATOM 750 O O . LEU A 1 101 ? -9.236 3.329 2.462 1.00 89.69 101 LEU A O 1
ATOM 754 N N . SER A 1 102 ? -7.312 2.512 3.275 1.00 90.50 102 SER A N 1
ATOM 755 C CA . SER A 1 102 ? -7.108 3.645 4.184 1.00 90.50 102 SER A CA 1
ATOM 756 C C . SER A 1 102 ? -6.726 4.917 3.433 1.00 90.50 102 SER A C 1
ATOM 758 O O . SER A 1 102 ? -7.179 5.993 3.812 1.00 90.50 102 SER A O 1
ATOM 760 N N . LEU A 1 103 ? -5.898 4.817 2.388 1.00 90.12 103 LEU A N 1
ATOM 761 C CA . LEU A 1 103 ? -5.497 5.961 1.567 1.00 90.12 103 LEU A CA 1
ATOM 762 C C . LEU A 1 103 ? -6.683 6.522 0.783 1.00 90.12 103 LEU A C 1
ATOM 764 O O . LEU A 1 103 ? -6.937 7.721 0.866 1.00 90.12 103 LEU A O 1
ATOM 768 N N . GLU A 1 104 ? -7.452 5.672 0.105 1.00 89.00 104 GLU A N 1
ATOM 769 C CA . GLU A 1 104 ? -8.666 6.080 -0.616 1.00 89.00 104 GLU A CA 1
ATOM 770 C C . GLU A 1 104 ? -9.650 6.787 0.318 1.00 89.00 104 GLU A C 1
ATOM 772 O O . GLU A 1 104 ? -10.158 7.868 0.013 1.00 89.00 104 GLU A O 1
ATOM 777 N N . ARG A 1 105 ? -9.853 6.229 1.517 1.00 88.38 105 ARG A N 1
ATOM 778 C CA . ARG A 1 105 ? -10.717 6.843 2.521 1.00 88.38 105 ARG A CA 1
ATOM 779 C C . ARG A 1 105 ? -10.177 8.183 3.029 1.00 88.38 105 ARG A C 1
ATOM 781 O O . ARG A 1 105 ? -10.963 9.117 3.154 1.00 88.38 105 ARG A O 1
ATOM 788 N N . CYS A 1 106 ? -8.872 8.296 3.290 1.00 87.50 106 CYS A N 1
ATOM 789 C CA . CYS A 1 106 ? -8.228 9.570 3.630 1.00 87.50 106 CYS A CA 1
ATOM 790 C C . CYS A 1 106 ? -8.431 10.611 2.523 1.00 87.50 106 CYS A C 1
ATOM 792 O O . CYS A 1 106 ? -8.799 11.745 2.809 1.00 87.50 106 CYS A O 1
ATOM 794 N N . GLY A 1 107 ? -8.202 10.232 1.263 1.00 85.75 107 GLY A N 1
ATOM 795 C CA . GLY A 1 107 ? -8.366 11.127 0.120 1.00 85.75 107 GLY A CA 1
ATOM 796 C C . GLY A 1 107 ? -9.803 11.623 -0.018 1.00 85.75 107 GLY A C 1
ATOM 797 O O . GLY A 1 107 ? -10.019 12.793 -0.322 1.00 85.75 107 GLY A O 1
ATOM 798 N N . ARG A 1 108 ? -10.780 10.768 0.301 1.00 82.88 108 ARG A N 1
ATOM 799 C CA . ARG A 1 108 ? -12.197 11.135 0.351 1.00 82.88 108 ARG A CA 1
ATOM 800 C C . ARG A 1 108 ? -12.521 12.108 1.482 1.00 82.88 108 ARG A C 1
ATOM 802 O O . ARG A 1 108 ? -13.268 13.054 1.270 1.00 82.88 108 ARG A O 1
ATOM 809 N N . GLU A 1 109 ? -11.989 11.873 2.681 1.00 84.38 109 GLU A N 1
ATOM 810 C CA . GLU A 1 109 ? -12.196 12.768 3.832 1.00 84.38 109 GLU A CA 1
ATOM 811 C C . GLU A 1 109 ? -11.550 14.146 3.628 1.00 84.38 109 GLU A C 1
ATOM 813 O O . GLU A 1 109 ? -12.031 15.124 4.189 1.00 84.38 109 GLU A O 1
ATOM 818 N N . ASN A 1 110 ? -10.517 14.228 2.786 1.00 80.69 110 ASN A N 1
ATOM 819 C CA . ASN A 1 110 ? -9.838 15.471 2.415 1.00 80.69 110 ASN A CA 1
ATOM 820 C C . ASN A 1 110 ? -10.332 16.075 1.085 1.00 80.69 110 ASN A C 1
ATOM 822 O O . ASN A 1 110 ? -9.659 16.952 0.548 1.00 80.69 110 ASN A O 1
ATOM 826 N N . GLU A 1 111 ? -11.430 15.564 0.508 1.00 76.56 111 GLU A N 1
ATOM 827 C CA . GLU A 1 111 ? -11.992 15.999 -0.790 1.00 76.56 111 GLU A CA 1
ATOM 828 C C . GLU A 1 111 ? -10.982 15.990 -1.959 1.00 76.56 111 GLU A C 1
ATOM 830 O O . GLU A 1 111 ? -11.195 16.602 -3.002 1.00 76.56 111 GLU A O 1
ATOM 835 N N . SER A 1 112 ? -9.865 15.276 -1.799 1.00 70.19 112 SER A N 1
ATOM 836 C CA . SER A 1 112 ? -8.766 15.222 -2.769 1.00 70.19 112 SER A CA 1
ATOM 837 C C . SER A 1 112 ? -9.024 14.199 -3.881 1.00 70.19 112 SER A C 1
ATOM 839 O O . SER A 1 112 ? -8.380 14.241 -4.924 1.00 70.19 112 SER A O 1
ATOM 841 N N . LEU A 1 113 ? -9.981 13.290 -3.670 1.00 63.31 113 LEU A N 1
ATOM 842 C CA . LEU A 1 113 ? -10.405 12.262 -4.622 1.00 63.31 113 LEU A CA 1
ATOM 843 C C . LEU A 1 113 ? -11.933 12.248 -4.778 1.00 63.31 113 LEU A C 1
ATOM 845 O O . LEU A 1 113 ? -12.674 12.427 -3.813 1.00 63.31 113 LEU A O 1
ATOM 849 N N . SER A 1 114 ? -12.393 11.971 -6.000 1.00 50.56 114 SER A N 1
ATOM 850 C CA . SER A 1 114 ? -13.797 11.822 -6.413 1.00 50.56 114 SER A CA 1
ATOM 851 C C . SER A 1 114 ? -13.939 10.574 -7.301 1.00 50.56 114 SER A C 1
ATOM 853 O O . SER A 1 114 ? -12.991 10.287 -8.030 1.00 50.56 114 SER A O 1
ATOM 855 N N . PRO A 1 115 ? -15.120 9.928 -7.397 1.00 53.84 115 PRO A N 1
ATOM 856 C CA . PRO A 1 115 ? -15.852 9.200 -6.358 1.00 53.84 115 PRO A CA 1
ATOM 857 C C . PRO A 1 115 ? -15.225 7.821 -6.032 1.00 53.84 115 PRO A C 1
ATOM 859 O O . PRO A 1 115 ? -14.295 7.358 -6.681 1.00 53.84 115 PRO A O 1
ATOM 862 N N . ASP A 1 116 ? -15.760 7.179 -4.993 1.00 52.59 116 ASP A N 1
ATOM 863 C CA . ASP A 1 116 ? -15.314 5.929 -4.354 1.00 52.59 116 ASP A CA 1
ATOM 864 C C . ASP A 1 116 ? -15.100 4.760 -5.346 1.00 52.59 116 ASP A C 1
ATOM 866 O O . ASP A 1 116 ? -16.062 4.115 -5.765 1.00 52.59 116 ASP A O 1
ATOM 870 N N . GLN A 1 117 ? -13.847 4.459 -5.718 1.00 57.94 117 GLN A N 1
ATOM 871 C CA . GLN A 1 117 ? -13.542 3.208 -6.435 1.00 57.94 117 GLN A CA 1
ATOM 872 C C . GLN A 1 117 ? -13.605 1.988 -5.496 1.00 57.94 117 GLN A C 1
ATOM 874 O O . GLN A 1 117 ? -13.842 0.859 -5.941 1.00 57.94 117 GLN A O 1
ATOM 879 N N . GLY A 1 118 ? -13.499 2.224 -4.183 1.00 63.56 118 GLY A N 1
ATOM 880 C CA . GLY A 1 118 ? -13.719 1.249 -3.128 1.00 63.56 118 GLY A CA 1
ATOM 881 C C . GLY A 1 118 ? -12.999 -0.091 -3.357 1.00 63.56 118 GLY A C 1
ATOM 882 O O . GLY A 1 118 ? -11.907 -0.156 -3.918 1.00 63.56 118 GLY A O 1
ATOM 883 N N . PRO A 1 119 ? -13.609 -1.225 -2.968 1.00 65.31 119 PRO A N 1
ATOM 884 C CA . PRO A 1 119 ? -12.970 -2.530 -3.084 1.00 65.31 119 PRO A CA 1
ATOM 885 C C . PRO A 1 119 ? -12.795 -3.023 -4.530 1.00 65.31 119 PRO A C 1
ATOM 887 O O . PRO A 1 119 ? -12.205 -4.090 -4.721 1.00 65.31 119 PRO A O 1
ATOM 890 N N . GLN A 1 120 ? -13.295 -2.302 -5.543 1.00 69.12 120 GLN A N 1
ATOM 891 C CA . GLN A 1 120 ? -13.234 -2.750 -6.939 1.00 69.12 120 GLN A CA 1
ATOM 892 C C . GLN A 1 120 ? -11.793 -2.798 -7.462 1.00 69.12 120 GLN A C 1
ATOM 894 O O . GLN A 1 120 ? -11.438 -3.725 -8.196 1.00 69.12 120 GLN A O 1
ATOM 899 N N . ASP A 1 121 ? -10.929 -1.902 -6.982 1.00 81.19 121 ASP A N 1
ATOM 900 C CA . ASP A 1 121 ? -9.530 -1.847 -7.409 1.00 81.19 121 ASP A CA 1
ATOM 901 C C . ASP A 1 121 ? -8.608 -2.769 -6.605 1.00 81.19 121 ASP A C 1
ATOM 903 O O . ASP A 1 121 ? -7.469 -3.028 -7.003 1.00 81.19 121 ASP A O 1
ATOM 907 N N . LEU A 1 122 ? -9.084 -3.383 -5.515 1.00 85.62 122 LEU A N 1
ATOM 908 C CA . LEU A 1 122 ? -8.264 -4.312 -4.726 1.00 85.62 122 LEU A CA 1
ATOM 909 C C . LEU A 1 122 ? -7.754 -5.496 -5.553 1.00 85.62 122 LEU A C 1
ATOM 911 O O . LEU A 1 122 ? -6.633 -5.964 -5.339 1.00 85.62 122 LEU A O 1
ATOM 915 N N . ALA A 1 123 ? -8.547 -5.978 -6.513 1.00 86.50 123 ALA A N 1
ATOM 916 C CA . ALA A 1 123 ? -8.123 -7.049 -7.409 1.00 86.50 123 ALA A CA 1
ATOM 917 C C . ALA A 1 123 ? -6.932 -6.619 -8.281 1.00 86.50 123 ALA A C 1
ATOM 919 O O . ALA A 1 123 ? -6.007 -7.408 -8.501 1.00 86.50 123 ALA A O 1
ATOM 920 N N . HIS A 1 124 ? -6.926 -5.365 -8.741 1.00 90.44 124 HIS A N 1
ATOM 921 C CA . HIS A 1 124 ? -5.817 -4.771 -9.483 1.00 90.44 124 HIS A CA 1
ATOM 922 C C . HIS A 1 124 ? -4.554 -4.694 -8.620 1.00 90.44 124 HIS A C 1
ATOM 924 O O . HIS A 1 124 ? -3.536 -5.298 -8.969 1.00 90.44 124 HIS A O 1
ATOM 930 N N . TRP A 1 125 ? -4.657 -4.108 -7.427 1.00 91.25 125 TRP A N 1
ATOM 931 C CA . TRP A 1 125 ? -3.550 -4.004 -6.473 1.00 91.25 125 TRP A CA 1
ATOM 932 C C . TRP A 1 125 ? -2.944 -5.362 -6.100 1.00 91.25 125 TRP A C 1
ATOM 934 O O . TRP A 1 125 ? -1.721 -5.537 -6.073 1.00 91.25 125 TRP A O 1
ATOM 944 N N . GLN A 1 126 ? -3.783 -6.373 -5.869 1.00 92.00 126 GLN A N 1
ATOM 945 C CA . GLN A 1 126 ? -3.320 -7.729 -5.573 1.00 92.00 126 GLN A CA 1
ATOM 946 C C . GLN A 1 126 ? -2.638 -8.408 -6.770 1.00 92.00 126 GLN A C 1
ATOM 948 O O . GLN A 1 126 ? -1.750 -9.244 -6.572 1.00 92.00 126 GLN A O 1
ATOM 953 N N . ARG A 1 127 ? -3.026 -8.094 -8.014 1.00 92.31 127 ARG A N 1
ATOM 954 C CA . ARG A 1 127 ? -2.308 -8.567 -9.213 1.00 92.31 127 ARG A CA 1
ATOM 955 C C . ARG A 1 127 ? -0.923 -7.932 -9.306 1.00 92.31 127 ARG A C 1
ATOM 957 O O . ARG A 1 127 ? 0.044 -8.679 -9.463 1.00 92.31 127 ARG A O 1
ATOM 964 N N . LEU A 1 128 ? -0.816 -6.614 -9.130 1.00 91.88 128 LEU A N 1
ATOM 965 C CA . LEU A 1 128 ? 0.470 -5.907 -9.147 1.00 91.88 128 LEU A CA 1
ATOM 966 C C . LEU A 1 128 ? 1.431 -6.452 -8.088 1.00 91.88 128 LEU A C 1
ATOM 968 O O . LEU A 1 128 ? 2.564 -6.812 -8.404 1.00 91.88 128 LEU A O 1
ATOM 972 N N . LEU A 1 129 ? 0.958 -6.624 -6.849 1.00 92.81 129 LEU A N 1
ATOM 973 C CA . LEU A 1 129 ? 1.778 -7.172 -5.767 1.00 92.81 129 LEU A CA 1
ATOM 974 C C . LEU A 1 129 ? 2.273 -8.590 -6.068 1.00 92.81 129 LEU A C 1
ATOM 976 O O . LEU A 1 129 ? 3.422 -8.918 -5.773 1.00 92.81 129 LEU A O 1
ATOM 980 N N . ARG A 1 130 ? 1.420 -9.451 -6.639 1.00 93.12 130 ARG A N 1
ATOM 981 C CA . ARG A 1 130 ? 1.822 -10.813 -7.023 1.00 93.12 130 ARG A CA 1
ATOM 982 C C . ARG A 1 130 ? 2.895 -10.794 -8.104 1.00 93.12 130 ARG A C 1
ATOM 984 O O . ARG A 1 130 ? 3.863 -11.538 -7.980 1.00 93.12 130 ARG A O 1
ATOM 991 N N . ARG A 1 131 ? 2.754 -9.932 -9.115 1.00 91.88 131 ARG A N 1
ATOM 992 C CA . ARG A 1 131 ? 3.742 -9.774 -10.191 1.00 91.88 131 ARG A CA 1
ATOM 993 C C . ARG A 1 131 ? 5.084 -9.280 -9.644 1.00 91.88 131 ARG A C 1
ATOM 995 O O . ARG A 1 131 ? 6.106 -9.902 -9.914 1.00 91.88 131 ARG A O 1
ATOM 1002 N N . ALA A 1 132 ? 5.064 -8.239 -8.810 1.00 89.75 132 ALA A N 1
ATOM 1003 C CA . ALA A 1 132 ? 6.254 -7.702 -8.154 1.00 89.75 132 ALA A CA 1
ATOM 1004 C C . ALA A 1 132 ? 6.959 -8.759 -7.285 1.00 89.75 132 ALA A C 1
ATOM 1006 O O . ALA A 1 132 ? 8.173 -8.928 -7.361 1.00 89.75 132 ALA A O 1
ATOM 1007 N N . LYS A 1 133 ? 6.203 -9.542 -6.503 1.00 90.06 133 LYS A N 1
ATOM 1008 C CA . LYS A 1 133 ? 6.768 -10.631 -5.687 1.00 90.06 133 LYS A CA 1
ATOM 1009 C C . LYS A 1 133 ? 7.346 -11.771 -6.518 1.00 90.06 133 LYS A C 1
ATOM 1011 O O . LYS A 1 133 ? 8.409 -12.272 -6.172 1.00 90.06 133 LYS A O 1
ATOM 1016 N N . ALA A 1 134 ? 6.661 -12.185 -7.582 1.00 88.88 134 ALA A N 1
ATOM 1017 C CA . ALA A 1 134 ? 7.141 -13.243 -8.468 1.00 88.88 134 ALA A CA 1
ATOM 1018 C C . ALA A 1 134 ? 8.455 -12.846 -9.159 1.00 88.88 134 ALA A C 1
ATOM 1020 O O . ALA A 1 134 ? 9.360 -13.666 -9.293 1.00 88.88 134 ALA A O 1
ATOM 1021 N N . GLU A 1 135 ? 8.579 -11.575 -9.544 1.00 87.44 135 GLU A N 1
ATOM 1022 C CA . GLU A 1 135 ? 9.802 -11.035 -10.129 1.00 87.44 135 GLU A CA 1
ATOM 1023 C C . GLU A 1 135 ? 10.929 -10.904 -9.097 1.00 87.44 135 GLU A C 1
ATOM 1025 O O . GLU A 1 135 ? 12.055 -11.309 -9.373 1.00 87.44 135 GLU A O 1
ATOM 1030 N N . ALA A 1 136 ? 10.632 -10.420 -7.888 1.00 83.38 136 ALA A N 1
ATOM 1031 C CA . ALA A 1 136 ? 11.610 -10.336 -6.803 1.00 83.38 136 ALA A CA 1
ATOM 1032 C C . ALA A 1 136 ? 12.124 -11.714 -6.345 1.00 83.38 136 ALA A C 1
ATOM 1034 O O . ALA A 1 136 ? 13.259 -11.827 -5.889 1.00 83.38 136 ALA A O 1
ATOM 1035 N N . ALA A 1 137 ? 11.302 -12.760 -6.470 1.00 82.56 137 ALA A N 1
ATOM 1036 C CA . ALA A 1 137 ? 11.677 -14.136 -6.156 1.00 82.56 137 ALA A CA 1
ATOM 1037 C C . ALA A 1 137 ? 12.442 -14.840 -7.292 1.00 82.56 137 ALA A C 1
ATOM 1039 O O . ALA A 1 137 ? 12.972 -15.928 -7.077 1.00 82.56 137 ALA A O 1
ATOM 1040 N N . SER A 1 138 ? 12.497 -14.259 -8.497 1.00 78.19 138 SER A N 1
ATOM 1041 C CA . SER A 1 138 ? 13.192 -14.864 -9.633 1.00 78.19 138 SER A CA 1
ATOM 1042 C C . SER A 1 138 ? 14.707 -14.624 -9.550 1.00 78.19 138 SER A C 1
ATOM 1044 O O . SER A 1 138 ? 15.149 -13.480 -9.661 1.00 78.19 138 SER A O 1
ATOM 1046 N N . PRO A 1 139 ? 15.540 -15.679 -9.462 1.00 60.34 139 PRO A N 1
ATOM 1047 C CA . PRO A 1 139 ? 17.001 -15.545 -9.446 1.00 60.34 139 PRO A CA 1
ATOM 1048 C C . PRO A 1 139 ? 17.601 -15.126 -10.807 1.00 60.34 139 PRO A C 1
ATOM 1050 O O . PRO A 1 139 ? 18.794 -14.854 -10.911 1.00 60.34 139 PRO A O 1
ATOM 1053 N N . ALA A 1 140 ? 16.791 -15.031 -11.867 1.00 55.00 140 ALA A N 1
ATOM 1054 C CA . ALA A 1 140 ? 17.240 -14.949 -13.260 1.00 55.00 140 ALA A CA 1
ATOM 1055 C C . ALA A 1 140 ? 17.798 -13.582 -13.730 1.00 55.00 140 ALA A C 1
ATOM 1057 O O . ALA A 1 140 ? 18.053 -13.409 -14.919 1.00 55.00 140 ALA A O 1
ATOM 1058 N N . ARG A 1 141 ? 17.997 -12.594 -12.846 1.00 52.69 141 ARG A N 1
ATOM 1059 C CA . ARG A 1 141 ? 18.597 -11.288 -13.210 1.00 52.69 141 ARG A CA 1
ATOM 1060 C C . ARG A 1 141 ? 19.803 -10.878 -12.369 1.00 52.69 141 ARG A C 1
ATOM 1062 O O . ARG A 1 141 ? 20.220 -9.720 -12.429 1.00 52.69 141 ARG A O 1
ATOM 1069 N N . GLN A 1 142 ? 20.439 -11.815 -11.669 1.00 47.19 142 GLN A N 1
ATOM 1070 C CA . GLN A 1 142 ? 21.857 -11.648 -11.363 1.00 47.19 142 GLN A CA 1
ATOM 1071 C C . GLN A 1 142 ? 22.626 -11.841 -12.670 1.00 47.19 142 GLN A C 1
ATOM 1073 O O . GLN A 1 142 ? 23.045 -12.938 -13.021 1.00 47.19 142 GLN A O 1
ATOM 1078 N N . ARG A 1 143 ? 22.723 -10.757 -13.448 1.00 48.19 143 ARG A N 1
ATOM 1079 C CA . ARG A 1 143 ? 23.664 -10.645 -14.560 1.00 48.19 143 ARG A CA 1
ATOM 1080 C C . ARG A 1 143 ? 25.017 -11.127 -14.014 1.00 48.19 143 ARG A C 1
ATOM 1082 O O . ARG A 1 143 ? 25.442 -10.559 -13.004 1.00 48.19 143 ARG A O 1
ATOM 1089 N N . PRO A 1 144 ? 25.653 -12.158 -14.601 1.00 48.31 144 PRO A N 1
ATOM 1090 C CA . PRO A 1 144 ? 27.001 -12.537 -14.213 1.00 48.31 144 PRO A CA 1
ATOM 1091 C C . PRO A 1 144 ? 27.844 -11.268 -14.226 1.00 48.31 144 PRO A C 1
ATOM 1093 O O . PRO A 1 144 ? 27.760 -10.481 -15.179 1.00 48.31 144 PRO A O 1
ATOM 1096 N N . ALA A 1 145 ? 28.560 -11.014 -13.133 1.00 53.66 145 ALA A N 1
ATOM 1097 C CA . ALA A 1 145 ? 29.548 -9.953 -13.114 1.00 53.66 145 ALA A CA 1
ATOM 1098 C C . ALA A 1 145 ? 30.448 -10.141 -14.350 1.00 53.66 145 ALA A C 1
ATOM 1100 O O . ALA A 1 145 ? 30.819 -11.281 -14.636 1.00 53.66 145 ALA A O 1
ATOM 1101 N N . PRO A 1 146 ? 30.755 -9.086 -15.124 1.00 53.00 146 PRO A N 1
ATOM 1102 C CA . PRO A 1 146 ? 31.812 -9.196 -16.112 1.00 53.00 146 PRO A CA 1
ATOM 1103 C C . PRO A 1 146 ? 33.079 -9.590 -15.354 1.00 53.00 146 PRO A C 1
ATOM 1105 O O . PRO A 1 146 ? 33.502 -8.871 -14.450 1.00 53.00 146 PRO A O 1
ATOM 1108 N N . ASP A 1 147 ? 33.602 -10.767 -15.676 1.00 49.53 147 ASP A N 1
ATOM 1109 C CA . ASP A 1 147 ? 34.838 -11.316 -15.134 1.00 49.53 147 ASP A CA 1
ATOM 1110 C C . ASP A 1 147 ? 35.948 -10.251 -15.199 1.00 49.53 147 ASP A C 1
ATOM 1112 O O . ASP A 1 147 ? 36.309 -9.816 -16.298 1.00 49.53 147 ASP A O 1
ATOM 1116 N N . PRO A 1 148 ? 36.515 -9.796 -14.069 1.00 53.22 148 PRO A N 1
ATOM 1117 C CA . PRO A 1 148 ? 37.704 -8.961 -14.073 1.00 53.22 148 PRO A CA 1
ATOM 1118 C C . PRO A 1 148 ? 38.958 -9.843 -14.206 1.00 53.22 148 PRO A C 1
ATOM 1120 O O . PRO A 1 148 ? 39.882 -9.742 -13.409 1.00 53.22 148 PRO A O 1
ATOM 1123 N N . GLN A 1 149 ? 39.004 -10.735 -15.199 1.00 53.38 149 GLN A N 1
ATOM 1124 C CA . GLN A 1 149 ? 40.191 -11.541 -15.508 1.00 53.38 149 GLN A CA 1
ATOM 1125 C C . GLN A 1 149 ? 40.391 -11.686 -17.018 1.00 53.38 149 GLN A C 1
ATOM 1127 O O . GLN A 1 149 ? 40.319 -12.771 -17.583 1.00 53.38 149 GLN A O 1
ATOM 1132 N N . ALA A 1 150 ? 40.693 -10.572 -17.683 1.00 49.38 150 ALA A N 1
ATOM 1133 C CA . ALA A 1 150 ? 41.355 -10.603 -18.989 1.00 49.38 150 ALA A CA 1
ATOM 1134 C C . ALA A 1 150 ? 42.188 -9.339 -19.250 1.00 49.38 150 ALA A C 1
ATOM 1136 O O . ALA A 1 150 ? 42.188 -8.826 -20.360 1.00 49.38 150 ALA A O 1
ATOM 1137 N N . GLN A 1 151 ? 42.8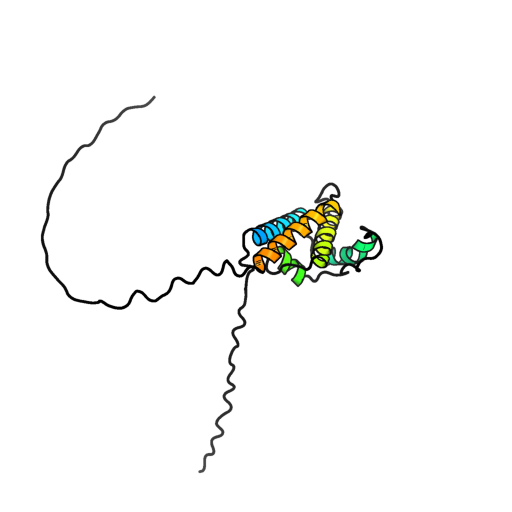71 -8.792 -18.239 1.00 51.34 151 GLN A N 1
ATOM 1138 C CA . GLN A 1 151 ? 43.889 -7.754 -18.457 1.00 51.34 151 GLN A CA 1
ATOM 1139 C C . GLN A 1 151 ? 45.056 -7.963 -17.494 1.00 51.34 151 GLN A C 1
ATOM 1141 O O . GLN A 1 151 ? 45.205 -7.286 -16.482 1.00 51.34 151 GLN A O 1
ATOM 1146 N N . SER A 1 152 ? 45.882 -8.960 -17.786 1.00 49.56 152 SER A N 1
ATOM 1147 C CA . SER A 1 152 ? 47.257 -9.011 -17.296 1.00 49.56 152 SER A CA 1
ATOM 1148 C C . SER A 1 152 ? 48.120 -9.711 -18.336 1.00 49.56 152 SER A C 1
ATOM 1150 O O . SER A 1 152 ? 47.747 -10.772 -18.828 1.00 49.56 152 SER A O 1
ATOM 1152 N N . ALA A 1 153 ? 49.269 -9.085 -18.603 1.00 49.12 153 ALA A N 1
ATOM 1153 C CA . ALA A 1 153 ? 50.283 -9.375 -19.618 1.00 49.12 153 ALA A CA 1
ATOM 1154 C C . ALA A 1 153 ? 49.849 -8.978 -21.043 1.00 49.12 153 ALA A C 1
ATOM 1156 O O . ALA A 1 153 ? 48.950 -9.574 -21.614 1.00 49.12 153 ALA A O 1
ATOM 1157 N N . THR A 1 154 ? 50.425 -7.952 -21.667 1.00 49.22 154 THR A N 1
ATOM 1158 C CA . THR A 1 154 ? 51.871 -7.704 -21.786 1.00 49.22 154 THR A CA 1
ATOM 1159 C C . THR A 1 154 ? 52.208 -6.210 -21.821 1.00 49.22 154 THR A C 1
ATOM 1161 O O . THR A 1 154 ? 51.743 -5.490 -22.704 1.00 49.22 154 THR A O 1
ATOM 1164 N N . SER A 1 155 ? 53.061 -5.769 -20.894 1.00 51.44 155 SER A N 1
ATOM 1165 C CA . SER A 1 155 ? 53.830 -4.529 -21.035 1.00 51.44 155 SER A CA 1
ATOM 1166 C C . SER A 1 155 ? 55.089 -4.759 -21.877 1.00 51.44 155 SER A C 1
ATOM 1168 O O . SER A 1 155 ? 55.685 -5.832 -21.811 1.00 51.44 155 SER A O 1
ATOM 1170 N N . ASP A 1 156 ? 55.492 -3.677 -22.549 1.00 49.91 156 ASP A N 1
ATOM 1171 C CA . ASP A 1 156 ? 56.852 -3.293 -22.961 1.00 49.91 156 ASP A CA 1
ATOM 1172 C C . ASP A 1 156 ? 57.524 -3.965 -24.173 1.00 49.91 156 ASP A C 1
ATOM 1174 O O . ASP A 1 156 ? 58.025 -5.084 -24.090 1.00 49.91 156 ASP A O 1
ATOM 1178 N N . THR A 1 157 ? 57.679 -3.208 -25.275 1.00 47.56 157 THR A N 1
ATOM 1179 C CA . THR A 1 157 ? 58.978 -2.632 -25.725 1.00 47.56 157 THR A CA 1
ATOM 1180 C C . THR A 1 157 ? 58.823 -1.887 -27.081 1.00 47.56 157 THR A C 1
ATOM 1182 O O . THR A 1 157 ? 58.254 -2.413 -28.031 1.00 47.56 157 THR A O 1
ATOM 1185 N N . VAL A 1 158 ? 59.314 -0.639 -27.114 1.00 50.81 158 VAL A N 1
ATOM 1186 C CA . VAL A 1 158 ? 59.355 0.452 -28.144 1.00 50.81 158 VAL A CA 1
ATOM 1187 C C . VAL A 1 158 ? 60.299 0.142 -29.352 1.00 50.81 158 VAL A C 1
ATOM 1189 O O . VAL A 1 158 ? 60.913 -0.922 -29.298 1.00 50.81 158 VAL A O 1
ATOM 1192 N N . PRO A 1 159 ? 60.629 1.029 -30.346 1.00 61.62 159 PRO A N 1
ATOM 1193 C CA . PRO A 1 159 ? 60.037 2.255 -30.957 1.00 61.62 159 PRO A CA 1
ATOM 1194 C C . PRO A 1 159 ? 60.110 2.291 -32.533 1.00 61.62 159 PRO A C 1
ATOM 1196 O O . PRO A 1 159 ? 60.450 1.291 -33.153 1.00 61.62 159 PRO A O 1
ATOM 1199 N N . ALA A 1 160 ? 59.891 3.482 -33.139 1.00 42.28 160 ALA A N 1
ATOM 1200 C CA . ALA A 1 160 ? 60.192 3.959 -34.521 1.00 42.28 160 ALA A CA 1
ATOM 1201 C C . ALA A 1 160 ? 58.997 3.982 -35.510 1.00 42.28 160 ALA A C 1
ATOM 1203 O O . ALA A 1 160 ? 58.412 2.954 -35.824 1.00 42.28 160 ALA A O 1
ATOM 1204 N N . ASP A 1 161 ? 58.447 5.153 -35.850 1.00 50.25 161 ASP A N 1
ATOM 1205 C CA . ASP A 1 161 ? 58.942 6.170 -36.810 1.00 50.25 161 ASP A CA 1
ATOM 1206 C C . ASP A 1 161 ? 58.744 5.751 -38.280 1.00 50.25 161 ASP A C 1
ATOM 1208 O O . ASP A 1 161 ? 59.490 4.931 -38.808 1.00 50.25 161 ASP A O 1
ATOM 1212 N N . TRP A 1 162 ? 57.699 6.301 -38.913 1.00 57.91 162 TRP A N 1
ATOM 1213 C CA . TRP A 1 162 ? 57.723 6.779 -40.300 1.00 57.91 162 TRP A CA 1
ATOM 1214 C C . TRP A 1 162 ? 56.488 7.658 -40.579 1.00 57.91 162 TRP A C 1
ATOM 1216 O O . TRP A 1 162 ? 55.340 7.221 -40.585 1.00 57.91 162 TRP A O 1
ATOM 1226 N N . ASP A 1 163 ? 56.765 8.949 -40.709 1.00 45.34 163 ASP A N 1
ATOM 1227 C CA . ASP A 1 163 ? 56.306 9.856 -41.762 1.00 45.34 163 ASP A CA 1
ATOM 1228 C C . ASP A 1 163 ? 55.157 9.387 -42.686 1.00 45.34 163 ASP A C 1
ATOM 1230 O O . ASP A 1 163 ? 55.342 8.519 -43.542 1.00 45.34 163 ASP A O 1
ATOM 1234 N N . GLN A 1 164 ? 54.017 10.089 -42.655 1.00 50.94 164 GLN A N 1
ATOM 1235 C CA . GLN A 1 164 ? 53.391 10.446 -43.928 1.00 50.94 164 GLN A CA 1
ATOM 1236 C C . GLN A 1 164 ? 52.626 11.769 -43.859 1.00 50.94 164 GLN A C 1
ATOM 1238 O O . GLN A 1 164 ? 51.555 11.910 -43.268 1.00 50.94 164 GLN A O 1
ATOM 1243 N N . THR A 1 165 ? 53.240 12.740 -44.520 1.00 50.88 165 THR A N 1
ATOM 1244 C CA . THR A 1 165 ? 52.730 14.057 -44.878 1.00 50.88 165 THR A CA 1
ATOM 1245 C C . THR A 1 165 ? 51.720 13.968 -46.039 1.00 50.88 165 THR A C 1
ATOM 1247 O O . THR A 1 165 ? 51.833 13.095 -46.894 1.00 50.88 165 THR A O 1
ATOM 1250 N N . ALA A 1 166 ? 50.836 14.976 -46.114 1.00 46.47 166 ALA A N 1
ATOM 1251 C CA . ALA A 1 166 ? 50.075 15.465 -47.280 1.00 46.47 166 ALA A CA 1
ATOM 1252 C C . ALA A 1 166 ? 48.646 14.924 -47.508 1.00 46.47 166 ALA A C 1
ATOM 1254 O O . ALA A 1 166 ? 48.442 13.813 -47.975 1.00 46.47 166 ALA A O 1
ATOM 1255 N N . ALA A 1 167 ? 47.647 15.806 -47.373 1.00 46.91 167 ALA A N 1
ATOM 1256 C CA . ALA A 1 167 ? 47.151 16.564 -48.529 1.00 46.91 167 ALA A CA 1
ATOM 1257 C C . ALA A 1 167 ? 46.097 17.615 -48.126 1.00 46.91 167 ALA A C 1
ATOM 1259 O O . ALA A 1 167 ? 45.003 17.304 -47.661 1.00 46.91 167 ALA A O 1
ATOM 1260 N N . SER A 1 168 ? 46.434 18.878 -48.384 1.00 49.81 168 SER A N 1
ATOM 1261 C CA . SER A 1 168 ? 45.507 20.003 -48.510 1.00 49.81 168 SER A CA 1
ATOM 1262 C C . SER A 1 168 ? 44.582 19.851 -49.723 1.00 49.81 168 SER A C 1
ATOM 1264 O O . SER A 1 168 ? 45.039 19.397 -50.772 1.00 49.81 168 SER A O 1
ATOM 1266 N N . ARG A 1 169 ? 43.335 20.332 -49.589 1.00 48.06 169 ARG A N 1
ATOM 1267 C CA . ARG A 1 169 ? 42.424 20.976 -50.580 1.00 48.06 169 ARG A CA 1
ATOM 1268 C C . ARG A 1 169 ? 41.049 21.035 -49.885 1.00 48.06 169 ARG A C 1
ATOM 1270 O O . ARG A 1 169 ? 40.527 19.998 -49.516 1.00 48.06 169 ARG A O 1
ATOM 1277 N N . GLY A 1 170 ? 40.454 22.167 -49.517 1.00 51.06 170 GLY A N 1
ATOM 1278 C CA . GLY A 1 170 ? 40.272 23.410 -50.258 1.00 51.06 170 GLY A CA 1
ATOM 1279 C C . GLY A 1 170 ? 38.849 23.428 -50.830 1.00 51.06 170 GLY A C 1
ATOM 1280 O O . GLY A 1 170 ? 38.596 22.657 -51.749 1.00 51.06 170 GLY A O 1
ATOM 1281 N N . SER A 1 171 ? 37.947 24.257 -50.279 1.00 44.75 171 SER A N 1
ATOM 1282 C CA . SER A 1 171 ? 36.893 25.026 -50.989 1.00 44.75 171 SER A CA 1
ATOM 1283 C C . SER A 1 171 ? 35.857 25.616 -50.015 1.00 44.75 171 SER A C 1
ATOM 1285 O O . SER A 1 171 ? 35.083 24.896 -49.392 1.00 44.75 171 SER A O 1
ATOM 1287 N N . THR A 1 172 ? 35.857 26.944 -49.902 1.00 58.66 172 THR A N 1
ATOM 1288 C CA . THR A 1 172 ? 34.739 27.808 -49.469 1.00 58.66 172 THR A CA 1
ATOM 1289 C C . THR A 1 172 ? 33.926 28.264 -50.716 1.00 58.66 172 THR A C 1
ATOM 1291 O O . THR A 1 172 ? 34.222 27.790 -51.811 1.00 58.66 172 THR A O 1
ATOM 1294 N N . PRO A 1 173 ? 32.957 29.201 -50.604 1.00 71.56 173 PRO A N 1
ATOM 1295 C CA . PRO A 1 173 ? 31.491 29.059 -50.508 1.00 71.56 173 PRO A CA 1
ATOM 1296 C C . PRO A 1 173 ? 30.801 29.573 -51.820 1.00 71.56 173 PRO A C 1
ATOM 1298 O O . PRO A 1 173 ? 31.518 29.612 -52.823 1.00 71.56 173 PRO A O 1
ATOM 1301 N N . PRO A 1 174 ? 29.485 29.926 -51.928 1.00 67.38 174 PRO A N 1
ATOM 1302 C CA . PRO A 1 174 ? 28.839 31.113 -51.302 1.00 67.38 174 PRO A CA 1
ATOM 1303 C C . PRO A 1 174 ? 27.328 30.921 -50.931 1.00 67.38 174 PRO A C 1
ATOM 1305 O O . PRO A 1 174 ? 26.706 29.932 -51.299 1.00 67.38 174 PRO A O 1
ATOM 1308 N N . ASP A 1 175 ? 26.784 31.666 -49.962 1.00 58.72 175 ASP A N 1
ATOM 1309 C CA . ASP A 1 175 ? 25.903 32.862 -50.083 1.00 58.72 175 ASP A CA 1
ATOM 1310 C C . ASP A 1 175 ? 24.553 32.700 -50.833 1.00 58.72 175 ASP A C 1
ATOM 1312 O O . ASP A 1 175 ? 24.524 32.392 -52.023 1.00 58.72 175 ASP A O 1
ATOM 1316 N N . SER A 1 176 ? 23.437 32.964 -50.132 1.00 61.94 176 SER A N 1
ATOM 1317 C CA . SER A 1 176 ? 22.146 33.500 -50.639 1.00 61.94 176 SER A CA 1
ATOM 1318 C C . SER A 1 176 ? 21.184 33.643 -49.446 1.00 61.94 176 SER A C 1
ATOM 1320 O O . SER A 1 176 ? 20.814 32.649 -48.832 1.00 61.94 176 SER A O 1
ATOM 1322 N N . THR A 1 177 ? 20.997 34.847 -48.898 1.00 68.69 177 THR A N 1
ATOM 1323 C CA . THR A 1 177 ? 20.044 35.905 -49.307 1.00 68.69 177 THR A CA 1
ATOM 1324 C C . THR A 1 177 ? 18.580 35.604 -48.938 1.00 68.69 177 THR A C 1
ATOM 1326 O O . THR A 1 177 ? 18.030 34.561 -49.274 1.00 68.69 177 THR A O 1
ATOM 1329 N N . ALA A 1 178 ? 18.007 36.570 -48.210 1.00 52.16 178 ALA A N 1
ATOM 1330 C CA . ALA A 1 178 ? 16.693 36.635 -47.566 1.00 52.16 178 ALA A CA 1
ATOM 1331 C C . ALA A 1 178 ? 15.495 36.706 -48.540 1.00 52.16 178 ALA A C 1
ATOM 1333 O O . ALA A 1 178 ? 15.676 36.732 -49.761 1.00 52.16 178 ALA A O 1
ATOM 1334 N N . PRO A 1 179 ? 14.264 36.742 -48.004 1.00 71.69 179 PRO A N 1
ATOM 1335 C CA . PRO A 1 179 ? 13.599 38.045 -47.813 1.00 71.69 179 PRO A CA 1
ATOM 1336 C C . PRO A 1 179 ? 13.209 38.381 -46.365 1.00 71.69 179 PRO A C 1
ATOM 1338 O O . PRO A 1 179 ? 12.979 37.448 -45.564 1.00 71.69 179 PRO A O 1
#

Secondary structure (DSSP, 8-state):
---------------------------HHHHHHHHHHHHHHHHTT---HHHHHHHGGGHHHHS-PPSS--PPPS---HHHHHHHHTTS-PPPHHHHHHHHHHHHHHHHHTT-S-S--GGGGHHHHHHHHHHHHHHHT-GGG-PPPPPS-S-----------------------------

Organism: NCBI:txid882440

Radius of gyration: 31.55 Å; chains: 1; bounding box: 80×54×92 Å

Foldseek 3Di:
DDDDDDDDDPPPPPPPPPVPDPQCPFPPLLVVLLVVLLVLCVLLVVDQQVQLLVCQLCCCVVPPDDPDDDDADNHDDNVNLVCSNNRVDQDDLSVQLSSNQSSLVSSVVVVSDDDDPDCVCSVVSSVSSVVRVVRSPDPPPPPPDPDPPDDDDDDDDDDDDDDDDDDDDDDDDDDDDDD